Protein AF-A0A366XS24-F1 (afdb_monomer_lite)

Secondary structure (DSSP, 8-state):
--------S-TTT----EEEEE--TT--B--TT-TT---B-EEEEEETTT--EEEEEES-GGGG-S--S---TTS-S---

Structure (mmCIF, N/CA/C/O backbone):
data_AF-A0A366XS24-F1
#
_entry.id   AF-A0A366XS24-F1
#
loop_
_atom_site.group_PDB
_atom_site.id
_atom_site.type_symbol
_atom_site.label_atom_id
_atom_site.label_alt_id
_atom_site.label_comp_id
_atom_site.label_asym_id
_atom_site.label_entity_id
_atom_site.label_seq_id
_atom_site.pdbx_PDB_ins_code
_atom_site.Cartn_x
_atom_site.Cartn_y
_atom_site.Cartn_z
_atom_site.occupancy
_atom_site.B_iso_or_equiv
_atom_site.auth_seq_id
_atom_site.auth_comp_id
_atom_site.auth_asym_id
_atom_site.auth_atom_id
_atom_site.pdbx_PDB_model_num
ATOM 1 N N . MET A 1 1 ? -7.900 20.086 -7.645 1.00 37.09 1 MET A N 1
ATOM 2 C CA . MET A 1 1 ? -8.478 19.915 -6.294 1.00 37.09 1 MET A CA 1
ATOM 3 C C . MET A 1 1 ? -7.795 18.715 -5.653 1.00 37.09 1 MET A C 1
ATOM 5 O O . MET A 1 1 ? -8.065 17.599 -6.064 1.00 37.09 1 MET A O 1
ATOM 9 N N . ASN A 1 2 ? -6.849 18.937 -4.735 1.00 48.03 2 ASN A N 1
ATOM 10 C CA . ASN A 1 2 ? -6.115 17.868 -4.045 1.00 48.03 2 ASN A CA 1
ATOM 11 C C . ASN A 1 2 ? -6.847 17.511 -2.746 1.00 48.03 2 ASN A C 1
ATOM 13 O O . ASN A 1 2 ? -6.490 17.988 -1.672 1.00 48.03 2 ASN A O 1
ATOM 17 N N . GLY A 1 3 ? -7.919 16.728 -2.857 1.00 47.06 3 GLY A N 1
ATOM 18 C CA . GLY A 1 3 ? -8.585 16.134 -1.701 1.00 47.06 3 GLY A CA 1
ATOM 19 C C . GLY A 1 3 ? -7.866 14.847 -1.321 1.00 47.06 3 GLY A C 1
ATOM 20 O O . GLY A 1 3 ? -8.134 13.806 -1.906 1.00 47.06 3 GLY A O 1
ATOM 21 N N . SER A 1 4 ? -6.928 14.909 -0.375 1.00 51.69 4 SER A N 1
ATOM 22 C CA . SER A 1 4 ? -6.423 13.693 0.264 1.00 51.69 4 SER A CA 1
ATOM 23 C C . SER A 1 4 ? -7.498 13.222 1.242 1.00 51.69 4 SER A C 1
ATOM 25 O O . SER A 1 4 ? -7.568 13.690 2.379 1.00 51.69 4 SER A O 1
ATOM 27 N N . THR A 1 5 ? -8.409 12.375 0.766 1.00 59.88 5 THR A N 1
ATOM 28 C CA . THR A 1 5 ? -9.424 11.730 1.598 1.00 59.88 5 THR A CA 1
ATOM 29 C C . THR A 1 5 ? -8.690 10.769 2.525 1.00 59.88 5 THR A C 1
ATOM 31 O O . THR A 1 5 ? -8.244 9.709 2.104 1.00 59.88 5 THR A O 1
ATOM 34 N N . LYS A 1 6 ? -8.466 11.166 3.781 1.00 74.75 6 LYS A N 1
ATOM 35 C CA . LYS A 1 6 ? -7.882 10.254 4.767 1.00 74.75 6 LYS A CA 1
ATOM 36 C C . LYS A 1 6 ? -8.917 9.187 5.096 1.00 74.75 6 LYS A C 1
ATOM 38 O O . LYS A 1 6 ? -9.988 9.519 5.594 1.00 74.75 6 LYS A O 1
ATOM 43 N N . VAL A 1 7 ? -8.584 7.925 4.850 1.00 85.50 7 VAL A N 1
ATOM 44 C CA . VAL A 1 7 ? -9.377 6.787 5.321 1.00 85.50 7 VAL A CA 1
ATOM 45 C C . VAL A 1 7 ? -9.364 6.785 6.849 1.00 85.50 7 VAL A C 1
ATOM 47 O O . VAL A 1 7 ? -8.302 6.674 7.462 1.00 85.50 7 VAL A O 1
ATOM 50 N N . THR A 1 8 ? -10.537 6.937 7.459 1.00 90.62 8 THR A N 1
ATOM 51 C CA . THR A 1 8 ? -10.713 6.938 8.922 1.00 90.62 8 THR A CA 1
ATOM 52 C C . THR A 1 8 ? -11.384 5.674 9.450 1.00 90.62 8 THR A C 1
ATOM 54 O O . THR A 1 8 ? -11.341 5.431 10.651 1.00 90.62 8 THR A O 1
ATOM 57 N N . GLU A 1 9 ? -12.001 4.875 8.579 1.00 95.31 9 GLU A N 1
ATOM 58 C CA . GLU A 1 9 ? -12.672 3.624 8.932 1.00 95.31 9 GLU A CA 1
ATOM 59 C C . GLU A 1 9 ? -12.635 2.622 7.773 1.00 95.31 9 GLU A C 1
ATOM 61 O O . GLU A 1 9 ? -12.463 2.984 6.606 1.00 95.31 9 GLU A O 1
ATOM 66 N N . CYS A 1 10 ? -12.787 1.343 8.101 1.00 96.62 10 CYS A N 1
ATOM 67 C CA . CYS A 1 10 ? -12.860 0.263 7.136 1.00 96.62 10 CYS A CA 1
ATOM 68 C C . CYS A 1 10 ? -14.234 0.253 6.449 1.00 96.62 10 CYS A C 1
ATOM 70 O O . CYS A 1 10 ? -15.237 0.004 7.120 1.00 96.62 10 CYS A O 1
ATOM 72 N N . PRO A 1 11 ? -14.309 0.385 5.113 1.00 95.44 11 PRO A N 1
ATOM 73 C CA . PRO A 1 11 ? -15.585 0.403 4.397 1.00 95.44 11 PRO A CA 1
ATOM 74 C C . PRO A 1 11 ? -16.292 -0.960 4.389 1.00 95.44 11 PRO A C 1
ATOM 76 O O . PRO A 1 11 ? -17.464 -1.048 4.037 1.00 95.44 11 PRO A O 1
ATOM 79 N N . LYS A 1 12 ? -15.583 -2.038 4.750 1.00 96.69 12 LYS A N 1
ATOM 80 C CA . LYS A 1 12 ? -16.131 -3.398 4.764 1.00 96.69 12 LYS A CA 1
ATOM 81 C C . LYS A 1 12 ? -16.782 -3.771 6.096 1.00 96.69 12 LYS A C 1
ATOM 83 O O . LYS A 1 12 ? -17.770 -4.495 6.089 1.00 96.69 12 LYS A O 1
ATOM 88 N N . CYS A 1 13 ? -16.222 -3.332 7.225 1.00 97.62 13 CYS A N 1
ATOM 89 C CA . CYS A 1 13 ? -16.683 -3.752 8.555 1.00 97.62 13 CYS A CA 1
ATOM 90 C C . CYS A 1 13 ? -16.951 -2.602 9.536 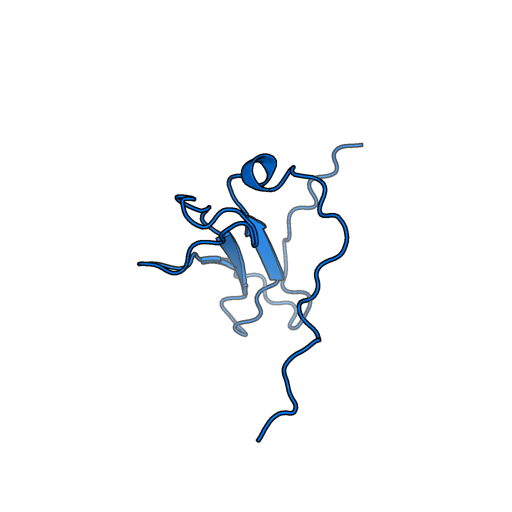1.00 97.62 13 CYS A C 1
ATOM 92 O O . CYS A 1 13 ? -17.394 -2.867 10.647 1.00 97.62 13 CYS A O 1
ATOM 94 N N . GLY A 1 14 ? -16.665 -1.348 9.168 1.00 96.62 14 GLY A N 1
ATOM 95 C CA . GLY A 1 14 ? -16.788 -0.182 10.055 1.00 96.62 14 GLY A CA 1
ATOM 96 C C . GLY A 1 14 ? -15.689 -0.061 11.119 1.00 96.62 14 GLY A C 1
ATOM 97 O O . GLY A 1 14 ? -15.739 0.847 11.946 1.00 96.62 14 GLY A O 1
ATOM 98 N N . GLY A 1 15 ? -14.700 -0.960 11.108 1.00 96.81 15 GLY A N 1
ATOM 99 C CA . GLY A 1 15 ? -13.573 -0.947 12.040 1.00 96.81 15 GLY A CA 1
ATOM 100 C C . GLY A 1 15 ? -12.733 0.322 11.914 1.00 96.81 15 GLY A C 1
ATOM 101 O O . GLY A 1 15 ? -12.570 0.857 10.815 1.00 96.81 15 GLY A O 1
ATOM 102 N N . LYS A 1 16 ? -12.195 0.811 13.030 1.00 95.94 16 LYS A N 1
ATOM 103 C CA . LYS A 1 16 ? -11.442 2.081 13.091 1.00 95.94 16 LYS A CA 1
ATOM 104 C C . LYS A 1 16 ? -9.953 1.867 13.308 1.00 95.94 16 LYS A C 1
ATOM 106 O O . LYS A 1 16 ? -9.168 2.795 13.115 1.00 95.94 16 LYS A O 1
ATOM 111 N N . GLU A 1 17 ? -9.554 0.652 13.671 1.00 95.94 17 GLU A N 1
ATOM 112 C CA . GLU A 1 17 ? -8.147 0.299 13.756 1.00 95.94 17 GLU A CA 1
ATOM 113 C C . GLU A 1 17 ? -7.598 -0.033 12.365 1.00 95.94 17 GLU A C 1
ATOM 115 O O . GLU A 1 17 ? -7.953 -1.030 11.722 1.00 95.94 17 GLU A O 1
ATOM 120 N N . LEU A 1 18 ? -6.740 0.867 11.880 1.00 96.62 18 LEU A N 1
ATOM 121 C CA . LEU A 1 18 ? -6.087 0.771 10.583 1.00 96.62 18 LEU A CA 1
ATOM 122 C C . LEU A 1 18 ? -4.577 0.635 10.778 1.00 96.62 18 LEU A C 1
ATOM 124 O O . LEU A 1 18 ? -3.938 1.441 11.454 1.00 96.62 18 LEU A O 1
ATOM 128 N N . GLY A 1 19 ? -4.001 -0.377 10.144 1.00 95.62 19 GLY A N 1
ATOM 129 C CA . GLY A 1 19 ? -2.572 -0.638 10.092 1.00 95.62 19 GLY A CA 1
ATOM 130 C C . GLY A 1 19 ? -1.965 -0.252 8.747 1.00 95.62 19 GLY A C 1
ATOM 131 O O . GLY A 1 19 ? -2.660 -0.072 7.743 1.00 95.62 19 GLY A O 1
ATOM 132 N N . LYS A 1 20 ? -0.632 -0.168 8.723 1.00 95.62 20 LYS A N 1
ATOM 133 C CA . LYS A 1 20 ? 0.152 -0.009 7.498 1.00 95.62 20 LYS A CA 1
ATOM 134 C C . LYS A 1 20 ? 0.998 -1.242 7.238 1.00 95.62 20 LYS A C 1
ATOM 136 O O . LYS A 1 20 ? 1.650 -1.750 8.146 1.00 95.62 20 LYS A O 1
ATOM 141 N N . GLY A 1 21 ? 1.024 -1.679 5.985 1.00 94.31 21 GLY A N 1
ATOM 142 C CA . GLY A 1 21 ? 1.829 -2.812 5.544 1.00 94.31 21 GLY A CA 1
ATOM 143 C C . GLY A 1 21 ? 2.555 -2.520 4.240 1.00 94.31 21 GLY A C 1
ATOM 144 O O . GLY A 1 21 ? 2.193 -1.613 3.494 1.00 94.31 21 GLY A O 1
ATOM 145 N N . LYS A 1 22 ? 3.581 -3.314 3.953 1.00 95.06 22 LYS A N 1
ATOM 146 C CA . LYS A 1 22 ? 4.193 -3.401 2.629 1.00 95.06 22 LYS A CA 1
ATOM 147 C C . LYS A 1 22 ? 4.676 -4.820 2.385 1.00 95.06 22 LYS A C 1
ATOM 149 O O . LYS A 1 22 ? 4.921 -5.566 3.333 1.00 95.06 22 LYS A O 1
ATOM 154 N N . HIS A 1 23 ? 4.851 -5.172 1.122 1.00 91.00 23 HIS A N 1
ATOM 155 C CA . HIS A 1 23 ? 5.566 -6.389 0.772 1.00 91.00 23 HIS A CA 1
ATOM 156 C C . HIS A 1 23 ? 7.050 -6.308 1.169 1.00 91.00 23 HIS A C 1
ATOM 158 O O . HIS A 1 23 ? 7.623 -5.222 1.294 1.00 91.00 23 HIS A O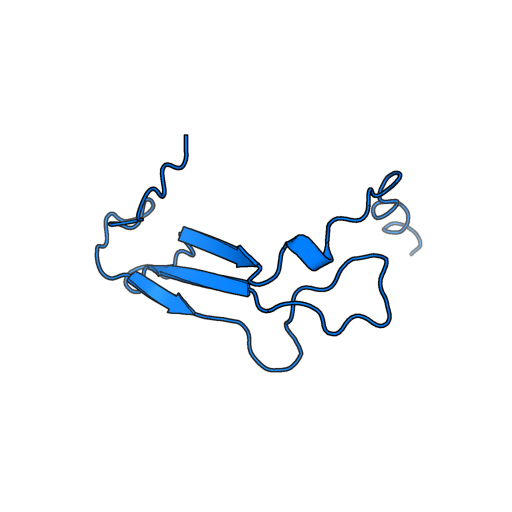 1
ATOM 164 N N . SER A 1 24 ? 7.674 -7.467 1.370 1.00 87.56 24 SER A N 1
ATOM 165 C CA . SER A 1 24 ? 9.097 -7.607 1.691 1.00 87.56 24 SER A CA 1
ATOM 166 C C . SER A 1 24 ? 9.803 -8.520 0.680 1.00 87.56 24 SER A C 1
ATOM 168 O O . SER A 1 24 ? 9.162 -9.191 -0.131 1.00 87.56 24 SER A O 1
ATOM 170 N N . GLY A 1 25 ? 11.139 -8.526 0.697 1.00 83.94 25 GLY A N 1
ATOM 171 C CA . GLY A 1 25 ? 11.940 -9.311 -0.245 1.00 83.94 25 GLY A CA 1
ATOM 172 C C . GLY A 1 25 ? 11.805 -8.811 -1.688 1.00 83.94 25 GLY A C 1
ATOM 173 O O . GLY A 1 25 ? 11.926 -7.616 -1.943 1.00 83.94 25 GLY A O 1
ATOM 174 N N . TYR A 1 26 ? 11.552 -9.729 -2.625 1.00 80.94 26 TYR A N 1
ATOM 175 C CA . TYR A 1 26 ? 11.456 -9.446 -4.066 1.00 80.94 26 TYR A CA 1
ATOM 176 C C . TYR A 1 26 ? 10.061 -9.003 -4.541 1.00 80.94 26 TYR A C 1
ATOM 178 O O . TYR A 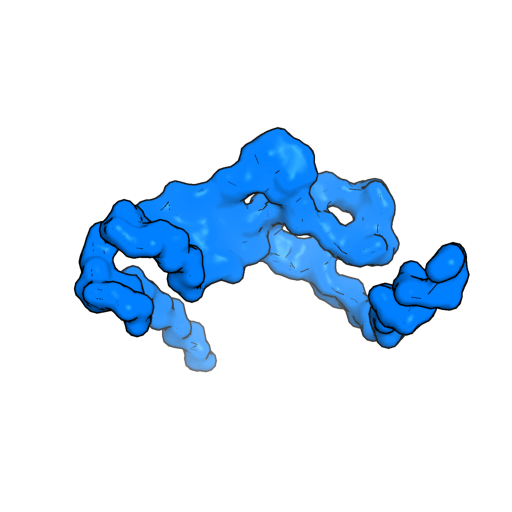1 26 ? 9.848 -8.821 -5.736 1.00 80.94 26 TYR A O 1
ATOM 186 N N . ALA A 1 27 ? 9.102 -8.808 -3.633 1.00 85.44 27 ALA A N 1
ATOM 187 C CA . ALA A 1 27 ? 7.721 -8.455 -3.968 1.00 85.44 27 ALA A CA 1
ATOM 188 C C . ALA A 1 27 ? 7.523 -6.935 -4.171 1.00 85.44 27 ALA A C 1
ATOM 190 O O . ALA A 1 27 ? 6.650 -6.306 -3.572 1.00 85.44 27 ALA A O 1
ATOM 191 N N . VAL A 1 28 ? 8.362 -6.335 -5.018 1.00 90.62 28 VAL A N 1
ATOM 192 C CA . VAL A 1 28 ? 8.213 -4.948 -5.483 1.00 90.62 28 VAL A CA 1
ATOM 193 C C . VAL A 1 28 ? 7.345 -4.895 -6.740 1.00 90.62 28 VAL A C 1
ATOM 195 O O . VAL A 1 28 ? 7.329 -5.828 -7.540 1.00 90.62 28 VAL A O 1
ATOM 198 N N . MET A 1 29 ? 6.646 -3.781 -6.951 1.00 91.25 29 MET A N 1
ATOM 199 C CA . MET A 1 29 ? 5.926 -3.537 -8.198 1.00 91.25 29 MET A CA 1
ATOM 200 C C . MET A 1 29 ? 6.929 -3.180 -9.295 1.00 91.25 29 MET A C 1
ATOM 202 O O . MET A 1 29 ? 7.697 -2.228 -9.137 1.00 91.25 29 MET A O 1
ATOM 206 N N . VAL A 1 30 ? 6.923 -3.909 -10.410 1.00 89.25 30 VAL A N 1
ATOM 207 C CA . VAL A 1 30 ? 7.817 -3.663 -11.551 1.00 89.25 30 VAL A CA 1
ATOM 208 C C . VAL A 1 30 ? 7.020 -3.241 -12.788 1.00 89.25 30 VAL A C 1
ATOM 210 O O . VAL A 1 30 ? 5.918 -3.743 -13.000 1.00 89.25 30 VAL A O 1
ATOM 213 N N . PRO A 1 31 ? 7.532 -2.311 -13.615 1.00 86.06 31 PRO A N 1
ATOM 214 C CA . PRO A 1 31 ? 6.902 -1.992 -14.890 1.00 86.06 31 PRO A CA 1
ATOM 215 C C . PRO A 1 31 ? 6.985 -3.197 -15.832 1.00 86.06 31 PRO A C 1
ATOM 217 O O . PRO A 1 31 ? 8.058 -3.780 -15.979 1.00 86.06 31 PRO A O 1
ATOM 220 N N . VAL A 1 32 ? 5.879 -3.525 -16.507 1.00 82.94 32 VAL A N 1
ATOM 221 C CA . VAL A 1 32 ? 5.752 -4.724 -17.362 1.00 82.94 32 VAL A CA 1
ATOM 222 C C . VAL A 1 32 ? 6.858 -4.810 -18.424 1.00 82.94 32 VAL A C 1
ATOM 224 O O . VAL A 1 32 ? 7.407 -5.881 -18.651 1.00 82.94 32 VAL A O 1
ATOM 227 N N . ASN A 1 33 ? 7.250 -3.675 -19.010 1.00 73.75 33 ASN A N 1
ATOM 228 C CA . ASN A 1 33 ? 8.228 -3.615 -20.102 1.00 73.75 33 ASN A CA 1
ATOM 229 C C . ASN A 1 33 ? 9.636 -3.149 -19.675 1.00 73.75 33 ASN A C 1
ATOM 231 O O . ASN A 1 33 ? 10.477 -2.870 -20.528 1.00 73.75 33 ASN A O 1
ATOM 235 N N . LYS A 1 34 ? 9.934 -3.077 -18.367 1.00 72.56 34 LYS A N 1
ATOM 236 C CA . LYS A 1 34 ? 11.280 -2.740 -17.861 1.00 72.56 34 LYS A CA 1
ATOM 237 C C . LYS A 1 34 ? 11.875 -3.883 -17.057 1.00 72.56 34 LYS A C 1
ATOM 239 O O . LYS A 1 34 ? 11.897 -3.853 -15.828 1.00 72.56 34 LYS A O 1
ATOM 244 N N . VAL A 1 35 ? 12.426 -4.853 -17.783 1.00 65.69 35 VAL A N 1
ATOM 245 C CA . VAL A 1 35 ? 13.018 -6.083 -17.230 1.00 65.69 35 VAL A CA 1
ATOM 246 C C . VAL A 1 35 ? 14.195 -5.801 -16.275 1.00 65.69 35 VAL A C 1
ATOM 248 O O . VAL A 1 35 ? 14.398 -6.545 -15.324 1.00 65.69 35 VAL A O 1
ATOM 251 N N . MET A 1 36 ? 14.929 -4.693 -16.460 1.00 74.19 36 MET A N 1
ATOM 252 C CA . MET A 1 36 ? 15.992 -4.226 -15.545 1.00 74.19 36 MET A CA 1
ATOM 253 C C . MET A 1 36 ? 15.544 -3.074 -14.622 1.00 74.19 36 MET A C 1
ATOM 255 O O . MET A 1 36 ? 16.271 -2.103 -14.414 1.00 74.19 36 MET A O 1
ATOM 259 N N . SER A 1 37 ? 14.326 -3.129 -14.083 1.00 79.25 37 SER A N 1
ATOM 260 C CA . SER A 1 37 ? 13.849 -2.136 -13.113 1.00 79.25 37 SER A CA 1
ATOM 261 C C . SER A 1 37 ? 14.044 -2.612 -11.675 1.00 79.25 37 SER A C 1
ATOM 263 O O . SER A 1 37 ? 13.669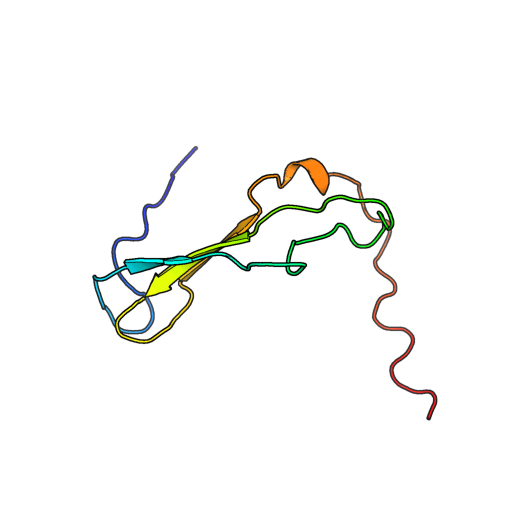 -3.724 -11.326 1.00 79.25 37 SER A O 1
ATOM 265 N N . PHE A 1 38 ? 14.512 -1.721 -10.798 1.00 83.25 38 PHE A N 1
ATOM 266 C CA . PHE A 1 38 ? 14.494 -1.936 -9.342 1.00 83.25 38 PHE A CA 1
ATOM 267 C C . PHE A 1 38 ? 13.082 -1.854 -8.723 1.00 83.25 38 PHE A C 1
ATOM 269 O O . PHE A 1 38 ? 12.941 -1.904 -7.504 1.00 83.25 38 PHE A O 1
ATOM 276 N N . GLY A 1 39 ? 12.043 -1.661 -9.542 1.00 88.31 39 GLY A N 1
ATOM 277 C CA . GLY A 1 39 ? 10.651 -1.597 -9.105 1.00 88.31 39 GLY A CA 1
ATOM 278 C C . GLY A 1 39 ? 10.343 -0.452 -8.134 1.00 88.31 39 GLY A C 1
ATOM 279 O O . GLY A 1 39 ? 11.087 0.532 -8.012 1.00 88.31 39 GLY A O 1
ATOM 280 N N . SER A 1 40 ? 9.206 -0.559 -7.456 1.00 92.06 40 SER A N 1
ATOM 281 C CA . SER A 1 40 ? 8.780 0.316 -6.365 1.00 92.06 40 SER A CA 1
ATOM 282 C C . SER A 1 40 ? 8.006 -0.478 -5.321 1.00 92.06 40 SER A C 1
ATOM 284 O O . SER A 1 40 ? 7.176 -1.316 -5.664 1.00 92.06 40 SER A O 1
ATOM 286 N N . ASP A 1 41 ? 8.209 -0.143 -4.048 1.00 93.62 41 ASP A N 1
ATOM 287 C CA . ASP A 1 41 ? 7.367 -0.633 -2.958 1.00 93.62 41 ASP A CA 1
ATOM 288 C C . ASP A 1 41 ? 5.897 -0.245 -3.193 1.00 93.62 41 ASP A C 1
ATOM 290 O O . ASP A 1 41 ? 5.607 0.841 -3.717 1.00 93.62 41 ASP A O 1
ATOM 294 N N . VAL A 1 42 ? 4.997 -1.120 -2.739 1.00 94.38 42 VAL A N 1
ATOM 295 C CA . VAL A 1 42 ? 3.569 -0.838 -2.554 1.00 94.38 42 VAL A CA 1
ATOM 296 C C . VAL A 1 42 ? 3.296 -0.737 -1.054 1.00 94.38 42 VAL A C 1
ATOM 298 O O . VAL A 1 42 ? 3.640 -1.648 -0.299 1.00 94.38 42 VAL A O 1
ATOM 301 N N . GLU A 1 43 ? 2.726 0.384 -0.617 1.00 95.44 43 GLU A N 1
ATOM 302 C CA . GLU A 1 43 ? 2.251 0.598 0.753 1.00 95.44 43 GLU A CA 1
ATOM 303 C C . GLU A 1 43 ? 0.742 0.367 0.814 1.00 95.44 43 GLU A C 1
ATOM 305 O O . GLU A 1 43 ? -0.003 0.829 -0.048 1.00 95.44 43 GLU A O 1
ATOM 310 N N . TYR A 1 44 ? 0.301 -0.334 1.850 1.00 95.94 44 TYR A N 1
ATOM 311 C CA . TYR A 1 44 ? -1.085 -0.721 2.062 1.00 95.94 44 TYR A CA 1
ATOM 312 C C . TYR A 1 44 ? -1.635 -0.061 3.320 1.00 95.94 44 TYR A C 1
ATOM 314 O O . TYR A 1 44 ? -0.950 -0.025 4.346 1.00 95.94 44 TYR A O 1
ATOM 322 N N . ILE A 1 45 ? -2.890 0.383 3.259 1.00 96.56 45 ILE A N 1
ATOM 323 C CA . ILE A 1 45 ? -3.712 0.646 4.445 1.00 96.56 45 ILE A CA 1
ATOM 324 C C . ILE A 1 45 ? -4.613 -0.566 4.640 1.00 96.56 45 ILE A C 1
ATOM 326 O O . ILE A 1 45 ? -5.359 -0.945 3.738 1.00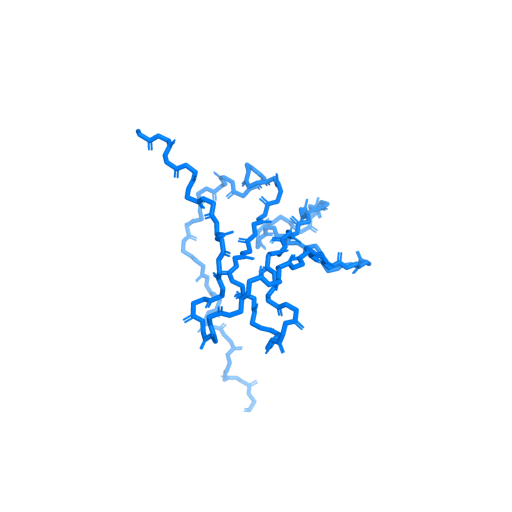 96.56 45 ILE A O 1
ATOM 330 N N . ILE A 1 46 ? -4.523 -1.189 5.808 1.00 97.44 46 ILE A N 1
ATOM 331 C CA . ILE A 1 46 ? -5.160 -2.472 6.098 1.00 97.44 46 ILE A CA 1
ATOM 332 C C . ILE A 1 46 ? -6.029 -2.298 7.337 1.00 97.44 46 ILE A C 1
ATOM 334 O O . ILE A 1 46 ? -5.579 -1.748 8.335 1.00 97.44 46 ILE A O 1
ATOM 338 N N . CYS A 1 47 ? -7.262 -2.7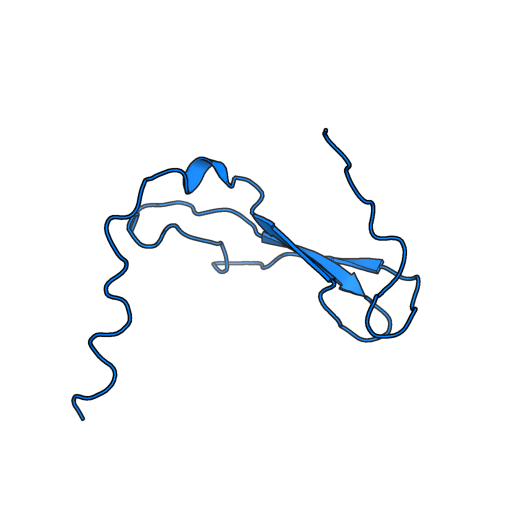87 7.305 1.00 97.56 47 CYS A N 1
ATOM 339 C CA . CYS A 1 47 ? -8.064 -2.924 8.512 1.00 97.56 47 CYS A CA 1
ATOM 340 C C . CYS A 1 47 ? -7.510 -4.077 9.354 1.00 97.56 47 CYS A C 1
ATOM 342 O O . CYS A 1 47 ? -7.525 -5.227 8.908 1.00 97.56 47 CYS A O 1
ATOM 344 N N . THR A 1 48 ? -7.040 -3.790 10.567 1.00 97.25 48 THR A N 1
ATOM 345 C CA . THR A 1 48 ? -6.473 -4.820 11.455 1.00 97.25 48 THR A CA 1
ATOM 346 C C . THR A 1 48 ? -7.543 -5.688 12.106 1.00 97.25 48 THR A C 1
ATOM 348 O O . THR A 1 48 ? -7.233 -6.777 12.572 1.00 97.25 48 THR A O 1
ATOM 351 N N . GLU A 1 49 ? -8.804 -5.252 12.079 1.00 97.81 49 GLU A N 1
ATOM 352 C CA . GLU A 1 49 ? -9.930 -6.001 12.641 1.00 97.81 49 GLU A CA 1
ATOM 353 C C . GLU A 1 49 ? -10.432 -7.111 11.702 1.00 97.81 49 GLU A C 1
ATOM 355 O O . GLU A 1 49 ? -10.701 -8.222 12.149 1.00 97.81 49 GLU A O 1
ATOM 360 N N . CYS A 1 50 ? -10.557 -6.839 10.394 1.00 97.44 50 CYS A N 1
ATOM 361 C CA . CYS A 1 50 ? -11.126 -7.801 9.431 1.00 97.44 50 CYS A CA 1
ATOM 362 C C . CYS A 1 50 ? -10.178 -8.225 8.297 1.00 97.44 50 CYS A C 1
ATOM 364 O O . CYS A 1 50 ? -10.567 -9.016 7.436 1.00 97.44 50 CYS A O 1
ATOM 366 N N . GLY A 1 51 ? -8.959 -7.683 8.252 1.00 96.81 51 GLY A N 1
ATOM 367 C CA . GLY A 1 51 ? -7.949 -8.011 7.242 1.00 96.81 51 GLY A CA 1
ATOM 368 C C . GLY A 1 51 ? -8.196 -7.411 5.853 1.00 96.81 51 GLY A C 1
ATOM 369 O O . GLY A 1 51 ? -7.483 -7.744 4.909 1.00 96.81 51 GLY A O 1
ATOM 370 N N . PHE A 1 52 ? -9.196 -6.539 5.690 1.00 97.50 52 PHE A N 1
ATOM 371 C CA . PHE A 1 52 ? -9.458 -5.883 4.409 1.00 97.50 52 PHE A CA 1
ATOM 372 C C . PHE A 1 52 ? -8.353 -4.877 4.068 1.00 97.50 52 PHE A C 1
ATOM 374 O O . PHE A 1 52 ? -8.039 -3.999 4.872 1.00 97.50 52 PHE A O 1
ATOM 381 N N . ILE A 1 53 ? -7.788 -4.980 2.865 1.00 96.94 53 ILE A N 1
ATOM 382 C CA . ILE A 1 53 ? -6.885 -3.964 2.317 1.00 96.94 53 ILE A CA 1
ATOM 383 C C . ILE A 1 53 ? -7.759 -2.844 1.755 1.00 96.94 53 ILE A C 1
ATOM 385 O O . ILE A 1 53 ? -8.490 -3.059 0.791 1.00 96.94 53 ILE A O 1
ATOM 389 N N . ILE A 1 54 ? -7.708 -1.670 2.381 1.00 96.06 54 ILE A N 1
ATOM 390 C CA . ILE A 1 54 ? -8.569 -0.535 2.037 1.00 96.06 54 ILE A CA 1
ATOM 391 C C . ILE A 1 54 ? -7.989 0.221 0.845 1.00 96.06 54 ILE A C 1
ATOM 393 O O . ILE A 1 54 ? -8.704 0.526 -0.103 1.00 96.06 54 ILE A O 1
ATOM 397 N N . GLU A 1 55 ? -6.682 0.483 0.876 1.00 94.12 55 GLU A N 1
ATOM 398 C CA . GLU A 1 55 ? -5.975 1.204 -0.181 1.00 94.12 55 GLU A CA 1
ATOM 399 C C . GLU A 1 55 ? -4.580 0.618 -0.400 1.00 94.12 55 GLU A C 1
ATOM 401 O O . GLU A 1 55 ? -3.967 0.066 0.518 1.00 94.12 55 GLU A O 1
ATOM 406 N N . SER A 1 56 ? -4.079 0.750 -1.629 1.00 94.00 56 SER A N 1
ATOM 407 C CA . SER A 1 56 ? -2.753 0.295 -2.054 1.00 94.00 56 SER A CA 1
ATOM 408 C C . SER A 1 56 ? -2.093 1.379 -2.902 1.00 94.00 56 SER A C 1
ATOM 410 O O . SER A 1 56 ? -2.675 1.828 -3.888 1.00 94.00 56 SER A O 1
ATOM 412 N N . TYR A 1 57 ? -0.873 1.777 -2.548 1.00 93.12 57 TYR A N 1
ATOM 413 C CA . TYR A 1 57 ? -0.161 2.878 -3.190 1.00 93.12 57 TYR A CA 1
ATOM 414 C C . TYR A 1 57 ? 1.247 2.473 -3.598 1.00 93.12 57 TYR A C 1
ATOM 416 O O . TYR A 1 57 ? 2.069 2.101 -2.762 1.00 93.12 57 TYR A O 1
ATOM 424 N N . VAL A 1 58 ? 1.565 2.622 -4.881 1.00 93.44 58 VAL A N 1
ATOM 425 C CA . VAL A 1 58 ? 2.948 2.536 -5.360 1.00 93.44 58 VAL A CA 1
ATOM 426 C C . VAL A 1 58 ? 3.702 3.778 -4.877 1.00 93.44 58 VAL A C 1
ATOM 428 O O . VAL A 1 58 ? 3.265 4.893 -5.143 1.00 93.44 58 VAL A O 1
ATOM 431 N N . LYS A 1 59 ? 4.837 3.616 -4.180 1.00 92.69 59 LYS A N 1
ATOM 432 C CA . LYS A 1 59 ? 5.599 4.758 -3.625 1.00 92.69 59 LYS A CA 1
ATOM 433 C C . LYS A 1 59 ? 6.236 5.667 -4.676 1.00 92.69 59 LYS A C 1
ATOM 435 O O . LYS A 1 59 ? 6.432 6.845 -4.404 1.00 92.69 59 LYS A O 1
ATOM 440 N N . LYS A 1 60 ? 6.607 5.108 -5.828 1.00 91.19 60 LYS A N 1
ATOM 441 C CA . LYS A 1 60 ? 7.257 5.809 -6.944 1.00 91.19 60 LYS A CA 1
ATOM 442 C C . LYS A 1 60 ? 6.491 5.562 -8.249 1.00 91.19 60 LYS A C 1
ATOM 444 O O . LYS A 1 60 ? 6.997 4.838 -9.116 1.00 91.19 60 LYS A O 1
ATOM 449 N N . PRO A 1 61 ? 5.248 6.068 -8.373 1.00 91.12 61 PRO A N 1
ATOM 450 C CA . PRO A 1 61 ? 4.414 5.834 -9.551 1.00 91.12 61 PRO A CA 1
ATOM 451 C C . PRO A 1 61 ? 5.034 6.414 -10.830 1.00 91.12 61 PRO A C 1
ATOM 453 O O . PRO A 1 61 ? 4.817 5.885 -11.914 1.00 91.12 61 PRO A O 1
ATOM 456 N N . GLU A 1 62 ? 5.898 7.424 -10.720 1.00 88.75 62 GLU A N 1
ATOM 457 C CA . GLU A 1 62 ? 6.594 8.045 -11.846 1.00 88.75 62 GLU A CA 1
ATOM 458 C C . GLU A 1 62 ? 7.492 7.078 -12.634 1.00 88.75 62 GLU A C 1
ATOM 460 O O . GLU A 1 62 ? 7.768 7.300 -13.813 1.00 88.75 62 GLU A O 1
ATOM 465 N N . LYS A 1 63 ? 7.901 5.958 -12.022 1.00 85.75 63 LYS A N 1
ATOM 466 C CA . LYS A 1 63 ? 8.651 4.889 -12.701 1.00 85.75 63 LYS A CA 1
ATOM 467 C C . LYS A 1 63 ? 7.835 4.149 -13.766 1.00 85.75 63 LYS A C 1
ATOM 469 O O . LYS A 1 63 ? 8.420 3.406 -14.556 1.00 85.75 63 LYS A O 1
ATOM 474 N N . PHE A 1 64 ? 6.518 4.346 -13.778 1.00 86.31 64 PHE A N 1
ATOM 475 C CA . PHE A 1 64 ? 5.553 3.664 -14.638 1.00 86.31 64 PHE A CA 1
ATOM 476 C C . PHE A 1 64 ? 4.975 4.579 -15.729 1.00 86.31 64 PHE A C 1
ATOM 478 O O . PHE A 1 64 ? 4.113 4.145 -16.482 1.00 86.31 64 PHE A O 1
ATOM 485 N N . ASN A 1 65 ? 5.464 5.818 -15.860 1.00 76.06 65 ASN A N 1
ATOM 486 C CA . ASN A 1 65 ? 4.944 6.834 -16.788 1.00 76.06 65 ASN A CA 1
ATOM 487 C C . ASN A 1 65 ? 5.199 6.558 -18.288 1.00 76.06 65 ASN A C 1
ATOM 489 O O . ASN A 1 65 ? 4.997 7.445 -19.115 1.00 76.06 65 ASN A O 1
ATOM 493 N N . GLU A 1 66 ? 5.656 5.365 -18.672 1.00 68.56 66 GLU A N 1
ATOM 494 C CA . GLU A 1 66 ? 5.818 5.028 -20.088 1.00 68.56 66 GLU A CA 1
ATOM 495 C C . GLU A 1 66 ? 4.476 4.620 -20.692 1.00 68.56 66 GLU A C 1
ATOM 497 O O . GLU A 1 66 ? 3.845 3.662 -20.240 1.00 68.56 66 GLU A O 1
ATOM 502 N N . ILE A 1 67 ? 4.057 5.349 -21.731 1.00 59.97 67 ILE A N 1
ATOM 503 C CA . ILE A 1 67 ? 2.863 5.053 -22.526 1.00 59.97 67 ILE A CA 1
ATOM 504 C C . ILE A 1 67 ? 3.021 3.639 -23.089 1.00 59.97 67 ILE A C 1
ATOM 506 O O . ILE A 1 67 ? 3.937 3.373 -23.863 1.00 59.97 67 ILE A O 1
ATOM 510 N N . GLN A 1 68 ? 2.146 2.729 -22.669 1.00 55.69 68 GLN A N 1
ATOM 511 C CA . GLN A 1 68 ? 2.111 1.361 -23.171 1.00 55.69 68 GLN A CA 1
ATOM 512 C C . GLN A 1 68 ? 1.287 1.348 -24.471 1.00 55.69 68 GLN A C 1
ATOM 514 O O . GLN A 1 68 ? 0.077 1.581 -24.395 1.00 55.69 68 GLN A O 1
ATOM 519 N N . PRO A 1 69 ? 1.866 1.077 -25.655 1.00 53.22 69 PRO A N 1
ATOM 520 C CA . PRO A 1 69 ? 1.068 0.607 -26.777 1.00 53.22 69 PRO A CA 1
ATOM 521 C C . PRO A 1 69 ? 0.609 -0.814 -26.425 1.00 53.22 69 PRO A C 1
ATOM 523 O O . PRO A 1 69 ? 1.412 -1.735 -26.416 1.00 53.22 69 PRO A O 1
ATOM 526 N N . GLU A 1 70 ? -0.652 -0.935 -26.016 1.00 50.56 70 GLU A N 1
ATOM 527 C CA . GLU A 1 70 ? -1.456 -2.163 -25.911 1.00 50.56 70 GLU A CA 1
ATOM 528 C C . GLU A 1 70 ? -0.751 -3.419 -25.359 1.00 50.56 70 GLU A C 1
ATOM 530 O O . GLU A 1 70 ? -0.018 -4.134 -26.035 1.00 50.56 70 GLU A O 1
ATOM 535 N N . VAL A 1 71 ? -1.044 -3.729 -24.096 1.00 52.97 71 VAL A N 1
ATOM 536 C CA . VAL A 1 71 ? -0.559 -4.905 -23.365 1.00 52.97 71 VAL A CA 1
ATOM 537 C C . VAL A 1 71 ? -1.040 -6.210 -24.044 1.00 52.97 71 VAL A C 1
ATOM 539 O O . VAL A 1 71 ? -2.236 -6.497 -23.997 1.00 52.97 71 VAL A O 1
ATOM 542 N N . PRO A 1 72 ? -0.161 -7.073 -24.601 1.00 47.66 72 PRO A N 1
ATOM 543 C CA . PRO A 1 72 ? -0.566 -8.319 -25.265 1.00 47.66 72 PRO A CA 1
ATOM 544 C C . PRO A 1 72 ? -0.784 -9.490 -24.284 1.00 47.66 72 PRO A C 1
ATOM 546 O O . PRO A 1 72 ? -0.770 -10.654 -24.681 1.00 47.66 72 PRO A O 1
ATOM 549 N N . PHE A 1 73 ? -1.008 -9.213 -22.994 1.00 48.56 73 PHE A N 1
ATOM 550 C CA . PHE A 1 73 ? -0.999 -10.197 -21.895 1.00 48.56 73 PHE A CA 1
ATOM 551 C C . PHE A 1 73 ? -2.186 -11.189 -21.895 1.00 48.56 73 PHE A C 1
ATOM 553 O O . PHE A 1 73 ? -2.397 -11.908 -20.927 1.00 48.56 73 PHE A O 1
ATOM 560 N N . LEU A 1 74 ? -2.953 -11.266 -22.986 1.00 47.22 74 LEU A N 1
ATOM 561 C CA . LEU A 1 74 ? -4.037 -12.236 -23.188 1.00 47.22 74 LEU A CA 1
ATOM 562 C C . LEU A 1 74 ? -3.863 -13.105 -24.447 1.00 47.22 74 LEU A C 1
ATOM 564 O O . LEU A 1 74 ? -4.833 -13.670 -24.947 1.00 47.22 74 LEU A O 1
ATOM 568 N N . LYS A 1 75 ? -2.640 -13.272 -24.963 1.00 47.78 75 LYS A N 1
ATOM 569 C CA . LYS A 1 75 ? -2.337 -14.311 -25.964 1.00 47.78 75 LYS A CA 1
ATOM 570 C C . LYS A 1 75 ? -1.236 -15.247 -25.472 1.00 47.78 75 LYS A C 1
ATOM 572 O O . LYS A 1 75 ? -0.122 -15.188 -25.968 1.00 47.78 75 LYS A O 1
ATOM 577 N N . ASN A 1 76 ? -1.540 -16.049 -24.451 1.00 50.44 76 ASN A N 1
ATOM 578 C CA . ASN A 1 76 ? -1.049 -17.432 -24.321 1.00 50.44 76 ASN A CA 1
ATOM 579 C C . ASN A 1 76 ? -1.597 -18.083 -23.044 1.00 50.44 76 ASN A C 1
ATOM 581 O O . ASN A 1 76 ? -0.882 -18.332 -22.078 1.00 50.44 76 ASN A O 1
ATOM 585 N N . SER A 1 77 ? -2.898 -18.366 -23.039 1.00 53.44 77 SER A N 1
ATOM 586 C CA . SER A 1 77 ? -3.515 -19.244 -22.033 1.00 53.44 77 SER A CA 1
ATOM 587 C C . SER A 1 77 ? -4.306 -20.391 -22.664 1.00 53.44 77 SER A C 1
ATOM 589 O O . SER A 1 77 ? -5.230 -20.895 -22.043 1.00 53.44 77 SER A O 1
ATOM 591 N N . MET A 1 78 ? -3.949 -20.799 -23.888 1.00 49.69 78 MET A N 1
ATOM 592 C CA . MET A 1 78 ? -4.382 -22.057 -24.510 1.00 49.69 78 MET A CA 1
ATOM 593 C C . MET A 1 78 ? -3.345 -22.498 -25.550 1.00 49.69 78 MET A C 1
ATOM 595 O O . MET A 1 78 ? -3.539 -22.293 -26.739 1.00 49.69 78 MET A O 1
ATOM 599 N N . GLU A 1 79 ? -2.243 -23.079 -25.091 1.00 51.03 79 GLU A N 1
ATOM 600 C CA . GLU A 1 79 ? -1.532 -24.124 -25.836 1.00 51.03 79 GLU A CA 1
ATOM 601 C C . GLU A 1 79 ? -0.994 -25.123 -24.812 1.00 51.03 79 GLU A C 1
ATOM 603 O O . GLU A 1 79 ? 0.187 -25.091 -24.501 1.00 51.03 79 GLU A O 1
ATOM 608 N N . PHE A 1 80 ? -1.898 -25.913 -24.222 1.00 48.12 80 PHE A N 1
ATOM 609 C CA . PHE A 1 80 ? -1.727 -27.315 -23.814 1.00 48.12 80 PHE A CA 1
ATOM 610 C C . PHE A 1 80 ? -3.116 -27.936 -23.651 1.00 48.12 80 PHE A C 1
ATOM 612 O O . PHE A 1 80 ? -3.991 -27.253 -23.069 1.00 48.12 80 PHE A O 1
#

Organism: NCBI:txid273032

pLDDT: mean 80.74, std 18.41, range [37.09, 97.81]

Foldseek 3Di:
DDPPPDDQADPVPRARDKDKDKDDDPPAADAPPCPPDPHFIKMFIARPVPGDTRDIDGPCCVNHPDDDPDDPVPPDPDDD

Sequence (80 aa):
MNGSTKVTECPKCGGKELGKGKHSGYAVMVPVNKVMSFGSDVEYIICTECGFIIESYVKKPEKFNEIQPEVPFLKNSMEF

Radius of gyration: 16.83 Å; chains: 1; bounding box: 33×47×40 Å